Protein AF-A0A929XU20-F1 (afdb_monomer)

Sequence (86 aa):
MRRKGMQEGTKEIIFHILRRESANSPSYWQKIPYLCRDESETVAFALEKINQDPDYLDLNGKKVGKIRWQRSCLQKKCGACAMVIN

Nearest PDB structures (foldseek):
  5nzj-assembly1_A  TM=4.267E-01  e=5.751E+00  Leishmania major

Foldseek 3Di:
DDDDDPPWPWDKDWDFDWDDPDPPGDIDTFTFIDTDRDPPDDPVNRLVVLQVDQCRATPVRDGPHRDDAFDDDVPPDPCRRDDDDD

Structure (mmCIF, N/CA/C/O backbone):
data_AF-A0A929XU20-F1
#
_entry.id   AF-A0A929XU20-F1
#
loop_
_atom_site.group_PDB
_atom_site.id
_atom_site.type_symbol
_atom_site.label_atom_id
_atom_site.label_alt_id
_atom_site.label_comp_id
_atom_site.label_asym_id
_atom_site.label_entity_id
_atom_site.label_seq_id
_atom_site.pdbx_PDB_ins_code
_atom_site.Cartn_x
_atom_site.Cartn_y
_atom_site.Cartn_z
_atom_site.occupancy
_atom_site.B_iso_or_equiv
_atom_site.auth_seq_id
_atom_site.auth_comp_id
_atom_site.auth_asym_id
_atom_site.auth_atom_id
_atom_site.pdbx_PDB_model_num
ATOM 1 N N . MET A 1 1 ? -24.950 14.873 25.382 1.00 38.28 1 MET A N 1
ATOM 2 C CA . MET A 1 1 ? -24.917 13.421 25.669 1.00 38.28 1 MET A CA 1
ATOM 3 C C . MET A 1 1 ? -23.469 12.953 25.625 1.00 38.28 1 MET A C 1
ATOM 5 O O . MET A 1 1 ? -22.816 13.145 24.611 1.00 38.28 1 MET A O 1
ATOM 9 N N . ARG A 1 2 ? -22.935 12.455 26.746 1.00 56.22 2 ARG A N 1
ATOM 10 C CA . ARG A 1 2 ? -21.549 11.977 26.887 1.00 56.22 2 ARG A CA 1
ATOM 11 C C . ARG A 1 2 ? -21.519 10.443 26.895 1.00 56.22 2 ARG A C 1
ATOM 13 O O . ARG A 1 2 ? -22.394 9.834 27.500 1.00 56.22 2 ARG A O 1
ATOM 20 N N . ARG A 1 3 ? -20.390 9.924 26.388 1.00 50.84 3 ARG A N 1
ATOM 21 C CA . ARG A 1 3 ? -19.784 8.579 26.513 1.00 50.84 3 ARG A CA 1
ATOM 22 C C . ARG A 1 3 ? -20.105 7.582 25.394 1.00 50.84 3 ARG A C 1
ATOM 24 O O . ARG A 1 3 ? -21.164 6.974 25.381 1.00 50.84 3 ARG A O 1
ATOM 31 N N . LYS A 1 4 ? -19.076 7.264 24.605 1.00 42.84 4 LYS A N 1
ATOM 32 C CA . LYS A 1 4 ? -18.285 6.040 24.820 1.00 42.84 4 LYS A CA 1
ATOM 33 C C . LYS A 1 4 ? -16.859 6.266 24.316 1.00 42.84 4 LYS A C 1
ATOM 35 O O . LYS A 1 4 ? -16.672 6.762 23.213 1.00 42.84 4 LYS A O 1
ATOM 40 N N . GLY A 1 5 ? -15.880 5.996 25.178 1.00 43.53 5 GLY A N 1
ATOM 41 C CA . GLY A 1 5 ? -14.474 5.999 24.796 1.00 43.53 5 GLY A CA 1
ATOM 42 C C . GLY A 1 5 ? -14.233 4.889 23.782 1.00 43.53 5 GLY A C 1
ATOM 43 O O . GLY A 1 5 ? -14.638 3.752 24.022 1.00 43.53 5 GLY A O 1
ATOM 44 N N . MET A 1 6 ? -13.623 5.246 22.655 1.00 47.84 6 MET A N 1
ATOM 45 C CA . MET A 1 6 ? -13.086 4.293 21.696 1.00 47.84 6 MET A CA 1
ATOM 46 C C . MET A 1 6 ? -11.858 3.668 22.362 1.00 47.84 6 MET A C 1
ATOM 48 O O . MET A 1 6 ? -10.850 4.344 22.549 1.00 47.84 6 MET A O 1
ATOM 52 N N . GLN A 1 7 ? -11.965 2.426 22.828 1.00 46.84 7 GLN A N 1
ATOM 53 C CA . GLN A 1 7 ? -10.772 1.655 23.160 1.00 46.84 7 GLN A CA 1
ATOM 54 C C . GLN A 1 7 ? -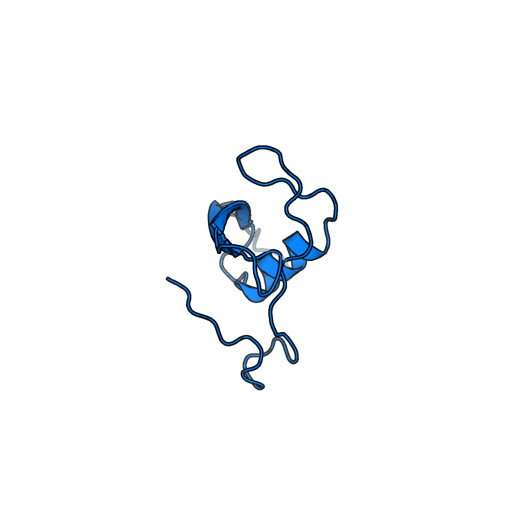10.189 1.187 21.826 1.00 46.84 7 GLN A C 1
ATOM 56 O O . GLN A 1 7 ? -10.700 0.257 21.211 1.00 46.84 7 GLN A O 1
ATOM 61 N N . GLU A 1 8 ? -9.202 1.946 21.351 1.00 52.91 8 GLU A N 1
ATOM 62 C CA . GLU A 1 8 ? -8.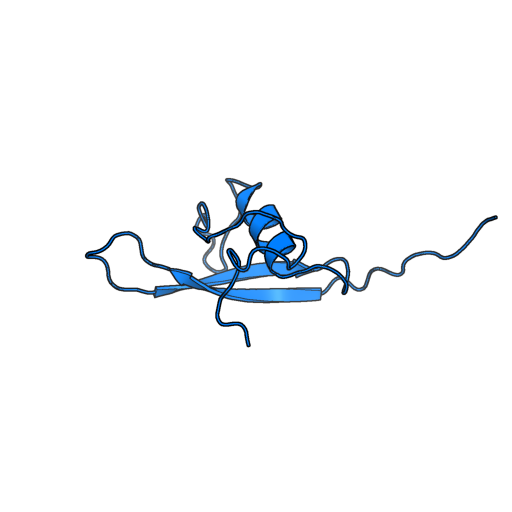436 1.717 20.127 1.00 52.91 8 GLU A CA 1
ATOM 63 C C . GLU A 1 8 ? -7.648 0.408 20.251 1.00 52.91 8 GLU A C 1
ATOM 65 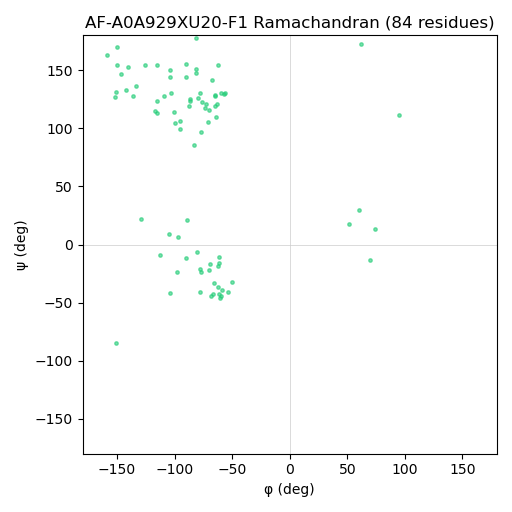O O . GLU A 1 8 ? -6.692 0.306 21.020 1.00 52.91 8 GLU A O 1
ATOM 70 N N . GLY A 1 9 ? -8.061 -0.607 19.497 1.00 61.97 9 GLY A N 1
ATOM 71 C CA . GLY A 1 9 ? -7.253 -1.793 19.255 1.00 61.97 9 GLY A CA 1
ATOM 72 C C . GLY A 1 9 ? -6.293 -1.505 18.111 1.00 61.97 9 GLY A C 1
ATOM 73 O O . GLY A 1 9 ? -6.609 -1.782 16.958 1.00 61.97 9 GLY A O 1
ATOM 74 N N . THR A 1 10 ? -5.133 -0.923 18.406 1.00 81.38 10 THR A N 1
ATOM 75 C CA . THR A 1 10 ? -4.075 -0.771 17.407 1.00 81.38 10 THR A CA 1
ATOM 76 C C . THR A 1 10 ? -3.567 -2.145 16.986 1.00 81.38 10 THR A C 1
ATOM 78 O O . THR A 1 10 ? -3.049 -2.911 17.799 1.00 81.38 10 THR A O 1
ATOM 81 N N . LYS A 1 11 ? -3.709 -2.465 15.699 1.00 92.38 11 LYS A N 1
ATOM 82 C CA . LYS A 1 11 ? -3.254 -3.728 15.120 1.00 92.38 11 LYS A CA 1
ATOM 83 C C . LYS A 1 11 ? -2.156 -3.466 14.108 1.00 92.38 11 LYS A C 1
ATOM 85 O O . LYS A 1 11 ? -2.351 -2.746 13.131 1.00 92.38 11 LYS A O 1
ATOM 90 N N . GLU A 1 12 ? -1.012 -4.094 14.323 1.00 94.25 12 GLU A N 1
ATOM 91 C CA . GLU A 1 12 ? 0.048 -4.118 13.328 1.00 94.25 12 GLU A CA 1
ATOM 92 C C . GLU A 1 12 ? -0.277 -5.166 12.258 1.00 94.25 12 GLU A C 1
ATOM 94 O O . GLU A 1 12 ? -0.558 -6.330 12.555 1.00 94.25 12 GLU A O 1
ATOM 99 N N . ILE A 1 13 ? -0.278 -4.734 11.001 1.00 95.12 13 ILE A N 1
ATOM 100 C CA . ILE A 1 13 ? -0.450 -5.587 9.827 1.00 95.12 13 ILE A CA 1
ATOM 101 C C . ILE A 1 13 ? 0.711 -5.362 8.866 1.00 95.12 13 ILE A C 1
ATOM 103 O O . ILE A 1 13 ? 1.318 -4.294 8.837 1.00 95.12 13 ILE A O 1
ATOM 107 N N . ILE A 1 14 ? 1.011 -6.366 8.047 1.00 97.62 14 ILE A N 1
ATOM 108 C CA . ILE A 1 14 ? 2.047 -6.262 7.021 1.00 97.62 14 ILE A CA 1
ATOM 109 C C . ILE A 1 14 ? 1.370 -6.388 5.663 1.00 97.62 14 ILE A C 1
ATOM 111 O O . ILE A 1 14 ? 0.874 -7.453 5.300 1.00 97.62 14 ILE A O 1
ATOM 115 N N . PHE A 1 15 ? 1.380 -5.308 4.888 1.00 97.69 15 PHE A N 1
ATOM 116 C CA . PHE A 1 15 ? 0.958 -5.362 3.497 1.00 97.69 15 PHE A CA 1
ATOM 117 C C . PHE A 1 15 ? 2.052 -6.005 2.654 1.00 97.69 15 PHE A C 1
ATOM 119 O O . PHE A 1 15 ? 3.177 -5.510 2.598 1.00 97.69 15 PHE A O 1
ATOM 126 N N . HIS A 1 16 ? 1.714 -7.085 1.957 1.00 98.06 16 HIS A N 1
ATOM 127 C CA . HIS A 1 16 ? 2.523 -7.610 0.865 1.00 98.06 16 HIS A CA 1
ATOM 128 C C . HIS A 1 16 ? 1.967 -7.040 -0.438 1.00 98.06 16 HIS A C 1
ATOM 130 O O . HIS A 1 16 ? 0.892 -7.435 -0.879 1.00 98.06 16 HIS A O 1
ATOM 136 N N . ILE A 1 17 ? 2.678 -6.087 -1.041 1.00 97.75 17 ILE A N 1
ATOM 137 C CA . ILE A 1 17 ? 2.249 -5.438 -2.287 1.00 97.75 17 ILE A CA 1
ATOM 138 C C . ILE A 1 17 ? 3.154 -5.889 -3.427 1.00 97.75 17 ILE A C 1
ATOM 140 O O . ILE A 1 17 ? 4.379 -5.785 -3.328 1.00 97.75 17 ILE A O 1
ATOM 144 N N . LEU A 1 18 ? 2.556 -6.365 -4.522 1.00 97.38 18 LEU A N 1
ATOM 145 C CA . LEU A 1 18 ? 3.284 -6.697 -5.741 1.00 97.38 18 LEU A CA 1
ATOM 146 C C . LEU A 1 18 ? 3.690 -5.399 -6.446 1.00 97.38 18 LEU A C 1
ATOM 148 O O . LEU A 1 18 ? 2.845 -4.595 -6.842 1.00 97.38 18 LEU A O 1
ATOM 152 N N . ARG A 1 19 ? 4.994 -5.176 -6.580 1.00 96.44 19 ARG A N 1
ATOM 153 C CA . ARG A 1 19 ? 5.590 -3.968 -7.151 1.00 96.44 19 ARG A CA 1
ATOM 154 C C . ARG A 1 19 ? 6.326 -4.291 -8.438 1.00 96.44 19 ARG A C 1
ATOM 156 O O . ARG A 1 19 ? 6.796 -5.404 -8.660 1.00 96.44 19 ARG A O 1
ATOM 163 N N . ARG A 1 20 ? 6.431 -3.270 -9.281 1.00 95.38 20 ARG A N 1
ATOM 164 C CA . ARG A 1 20 ? 7.194 -3.276 -10.523 1.00 95.38 20 ARG A CA 1
ATOM 165 C C . ARG A 1 20 ? 7.666 -1.852 -10.796 1.00 95.38 20 ARG A C 1
ATOM 167 O O . ARG A 1 20 ? 6.864 -0.924 -10.699 1.00 95.38 20 ARG A O 1
ATOM 174 N N . GLU A 1 21 ? 8.944 -1.668 -11.104 1.00 92.12 21 GLU A N 1
ATOM 175 C CA . GLU A 1 21 ? 9.518 -0.338 -11.348 1.00 92.12 21 GLU A CA 1
ATOM 176 C C . GLU A 1 21 ? 9.167 0.176 -12.749 1.00 92.12 21 GLU A C 1
ATOM 178 O O . GLU A 1 21 ? 8.812 1.343 -12.923 1.00 92.12 21 GLU A O 1
ATOM 183 N N . SER A 1 22 ? 9.214 -0.707 -13.749 1.00 93.81 22 SER A N 1
ATOM 184 C CA . SER A 1 22 ? 8.918 -0.377 -15.145 1.00 93.81 22 SER A CA 1
ATOM 185 C C . SER A 1 22 ? 8.342 -1.573 -15.903 1.00 93.81 22 SER A C 1
ATOM 187 O O . SER A 1 22 ? 8.391 -2.707 -15.434 1.00 93.81 22 SER A O 1
ATOM 189 N N . ALA A 1 23 ? 7.841 -1.346 -17.118 1.00 92.25 23 ALA A N 1
ATOM 190 C CA . ALA A 1 23 ? 7.322 -2.407 -17.986 1.00 92.25 23 ALA A CA 1
ATOM 191 C C . ALA A 1 23 ? 8.363 -3.476 -18.381 1.00 92.25 23 ALA A C 1
ATOM 193 O O . ALA A 1 23 ? 7.970 -4.519 -18.897 1.00 92.25 23 ALA A O 1
ATOM 194 N N . ASN A 1 24 ? 9.651 -3.247 -18.102 1.00 95.38 24 ASN A N 1
ATOM 195 C CA . ASN A 1 24 ? 10.743 -4.183 -18.382 1.00 95.38 24 ASN A CA 1
ATOM 196 C C . ASN A 1 24 ? 11.383 -4.758 -17.107 1.00 95.38 24 ASN A C 1
ATOM 198 O O . ASN A 1 24 ? 12.184 -5.680 -17.200 1.00 95.38 24 ASN A O 1
ATOM 202 N N . SER A 1 25 ? 11.041 -4.255 -15.914 1.00 96.06 25 SER A N 1
ATOM 203 C CA . SER A 1 25 ? 11.603 -4.777 -14.663 1.00 96.06 25 SER A CA 1
ATOM 204 C C . SER A 1 25 ? 10.870 -6.051 -14.220 1.00 96.06 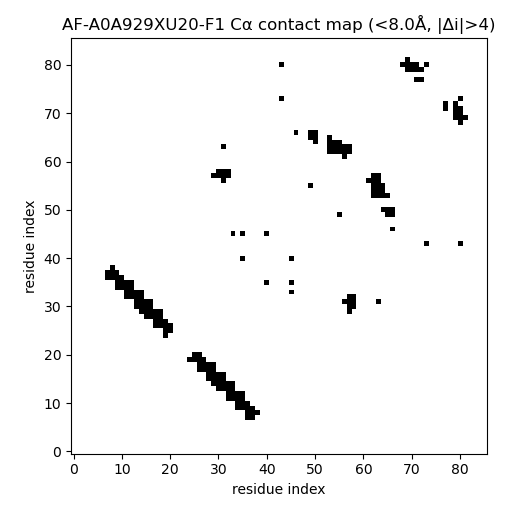25 SER A C 1
ATOM 206 O O . SER A 1 25 ? 9.665 -6.177 -14.484 1.00 96.06 25 SER A O 1
ATOM 208 N N . PRO A 1 26 ? 11.532 -6.976 -13.502 1.00 96.56 26 PRO A N 1
ATOM 209 C CA . PRO A 1 26 ? 10.832 -8.049 -12.807 1.00 96.56 26 PRO A CA 1
ATOM 210 C C . PRO A 1 26 ? 9.894 -7.471 -11.739 1.00 96.56 26 PRO A C 1
ATOM 212 O O . PRO A 1 26 ? 10.093 -6.355 -11.241 1.00 96.56 26 PRO A O 1
ATOM 215 N N . SER A 1 27 ? 8.847 -8.222 -11.406 1.00 97.19 27 SER A N 1
ATOM 216 C CA . SER A 1 27 ? 7.989 -7.908 -10.267 1.00 97.19 27 SER A CA 1
ATOM 217 C C . SER A 1 27 ? 8.610 -8.410 -8.966 1.00 97.19 27 SER A C 1
ATOM 219 O O . SER A 1 27 ? 9.239 -9.466 -8.953 1.00 97.19 27 SER A O 1
ATOM 221 N N . TYR A 1 28 ? 8.380 -7.702 -7.867 1.00 96.44 28 TYR A N 1
ATOM 222 C CA . TYR A 1 28 ? 8.840 -8.096 -6.538 1.00 96.44 28 TYR A CA 1
ATOM 223 C C . TYR A 1 28 ? 7.776 -7.797 -5.482 1.00 96.44 28 TYR A C 1
ATOM 225 O O . TYR A 1 28 ? 6.964 -6.888 -5.643 1.00 96.44 28 TYR A O 1
ATOM 233 N N . TRP A 1 29 ? 7.779 -8.550 -4.387 1.00 97.31 29 TRP A N 1
ATOM 234 C CA . TRP A 1 29 ? 6.922 -8.265 -3.239 1.00 97.31 29 TRP A CA 1
ATOM 235 C C . TRP A 1 29 ? 7.615 -7.284 -2.303 1.00 97.31 29 TRP A C 1
ATOM 237 O O . TRP A 1 29 ? 8.724 -7.545 -1.839 1.00 97.31 29 TRP A O 1
ATOM 247 N N . GLN A 1 30 ? 6.951 -6.174 -1.996 1.00 97.81 30 GLN A N 1
ATOM 248 C CA . GLN A 1 30 ? 7.385 -5.257 -0.949 1.00 97.81 30 GLN A CA 1
ATOM 249 C C . GLN A 1 30 ? 6.517 -5.455 0.292 1.00 97.81 30 GLN A C 1
ATOM 251 O O . GLN A 1 30 ? 5.290 -5.470 0.190 1.00 97.81 30 GLN A O 1
ATOM 256 N N . LYS A 1 31 ? 7.162 -5.614 1.451 1.00 98.38 31 LYS A N 1
ATOM 257 C CA . LYS A 1 31 ? 6.496 -5.804 2.743 1.00 98.38 31 LYS A CA 1
ATOM 258 C C . LYS A 1 31 ? 6.476 -4.489 3.511 1.00 98.38 31 LYS A C 1
ATOM 260 O O . LYS A 1 31 ? 7.536 -3.992 3.881 1.00 98.38 31 LYS A O 1
ATOM 265 N N . ILE A 1 32 ? 5.292 -3.933 3.730 1.00 98.19 32 ILE A N 1
ATOM 266 C CA . ILE A 1 32 ? 5.112 -2.602 4.316 1.00 98.19 32 ILE A CA 1
ATOM 267 C C . ILE A 1 32 ? 4.361 -2.762 5.642 1.00 98.19 32 ILE A C 1
ATOM 269 O O . ILE A 1 32 ? 3.211 -3.212 5.610 1.00 98.19 32 ILE A O 1
ATOM 273 N N . PRO A 1 33 ? 4.981 -2.444 6.793 1.00 97.50 33 PRO A N 1
ATOM 274 C CA . PRO A 1 33 ? 4.279 -2.471 8.071 1.00 97.50 33 PRO A CA 1
ATOM 275 C C . PRO A 1 33 ? 3.227 -1.362 8.087 1.00 97.50 33 PRO A C 1
ATOM 277 O O . PRO A 1 33 ? 3.471 -0.277 7.568 1.00 97.50 33 PRO A O 1
ATOM 280 N N . TYR A 1 34 ? 2.059 -1.609 8.666 1.00 96.50 34 TYR A N 1
ATOM 281 C CA . TYR A 1 34 ? 1.006 -0.612 8.834 1.00 96.50 34 TYR A CA 1
ATOM 282 C C . TYR A 1 34 ? 0.315 -0.796 10.178 1.00 96.50 34 TYR A C 1
ATOM 284 O O . TYR A 1 34 ? -0.069 -1.905 10.546 1.00 96.50 34 TYR A O 1
ATOM 292 N N . LEU A 1 35 ? 0.140 0.309 10.898 1.00 95.25 35 LEU A N 1
ATOM 293 C CA . LEU A 1 35 ? 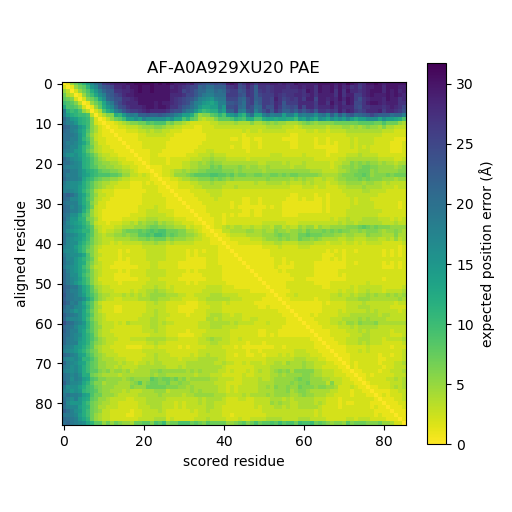-0.578 0.328 12.162 1.00 95.25 35 LEU A CA 1
ATOM 294 C C . LEU A 1 35 ? -2.034 0.721 11.905 1.00 95.25 35 LEU A C 1
ATOM 296 O O . LEU A 1 35 ? -2.346 1.903 11.767 1.00 95.25 35 LEU A O 1
ATOM 300 N N . CYS A 1 36 ? -2.909 -0.277 11.851 1.00 93.88 36 CYS A N 1
ATOM 301 C CA . CYS A 1 36 ? -4.349 -0.080 11.766 1.00 93.88 36 CYS A CA 1
ATOM 302 C C . CYS A 1 36 ? -4.863 0.408 13.124 1.00 93.88 36 CYS A C 1
ATOM 304 O O . CYS A 1 36 ? -4.649 -0.267 14.133 1.00 93.88 36 CYS A O 1
ATOM 306 N N . ARG A 1 37 ? -5.484 1.589 13.170 1.00 91.06 37 ARG A N 1
ATOM 307 C CA . ARG A 1 37 ? -5.971 2.195 14.423 1.00 91.06 37 ARG A CA 1
ATOM 308 C C . ARG A 1 37 ? -7.457 1.944 14.643 1.00 91.06 37 ARG A C 1
ATOM 310 O O . ARG A 1 37 ? -7.915 1.976 15.781 1.00 91.06 37 ARG A O 1
ATOM 317 N N . ASP A 1 38 ? -8.185 1.696 13.561 1.00 91.50 38 ASP A N 1
ATOM 318 C CA . ASP A 1 38 ? -9.625 1.465 13.556 1.00 91.50 38 ASP A CA 1
ATOM 319 C C . ASP A 1 38 ? -9.959 0.284 12.631 1.00 91.50 38 ASP A C 1
ATOM 321 O O . ASP A 1 38 ? -9.572 0.255 11.465 1.00 91.50 38 ASP A O 1
ATOM 325 N N . GLU A 1 39 ? -10.701 -0.705 13.137 1.00 87.56 39 GLU A N 1
ATOM 326 C CA . GLU A 1 39 ? -11.102 -1.896 12.373 1.00 87.56 39 GLU A CA 1
ATOM 327 C C . GLU A 1 39 ? -11.982 -1.576 11.151 1.00 87.56 39 GLU A C 1
ATOM 329 O O . GLU A 1 39 ? -12.102 -2.397 10.241 1.00 87.56 39 GLU A O 1
ATOM 334 N N . SER A 1 40 ? -12.587 -0.387 11.105 1.00 90.50 40 SER A N 1
ATOM 335 C CA . SER A 1 40 ? -13.349 0.102 9.954 1.00 90.50 40 SER A CA 1
ATOM 336 C C . SER A 1 40 ? -12.473 0.678 8.831 1.00 90.50 40 SER A C 1
ATOM 338 O O . SER A 1 40 ? -12.988 0.978 7.745 1.00 90.50 40 SER A O 1
ATOM 340 N N . GLU A 1 41 ? -11.157 0.811 9.045 1.00 93.81 41 GLU A N 1
ATOM 341 C CA . GLU A 1 41 ? -10.226 1.261 8.014 1.00 93.81 41 GLU A CA 1
ATOM 342 C C . GLU A 1 41 ? -10.248 0.329 6.798 1.00 93.81 41 GLU A C 1
ATOM 344 O O . GLU A 1 41 ? -10.125 -0.893 6.878 1.00 93.81 41 GLU A O 1
ATOM 349 N N . THR A 1 42 ? -10.378 0.929 5.616 1.00 94.81 42 THR A N 1
ATOM 350 C CA . THR A 1 42 ? -10.348 0.184 4.355 1.00 94.81 42 THR A CA 1
ATOM 351 C C . THR A 1 42 ? -8.925 0.092 3.813 1.00 94.81 42 THR A C 1
ATOM 353 O O . THR A 1 42 ? -8.112 0.991 4.026 1.00 94.81 42 THR A O 1
ATOM 356 N N . VAL A 1 43 ? -8.642 -0.927 2.995 1.00 95.69 43 VAL A N 1
ATOM 357 C CA . VAL A 1 43 ? -7.355 -1.038 2.278 1.00 95.69 43 VAL A CA 1
ATOM 358 C C . VAL A 1 43 ? -7.054 0.230 1.469 1.00 95.69 43 VAL A C 1
ATOM 360 O O . VAL A 1 43 ? -5.939 0.734 1.506 1.00 95.69 43 VAL A O 1
ATOM 363 N N . ALA A 1 44 ? -8.060 0.811 0.808 1.00 96.25 44 ALA A N 1
ATOM 364 C CA . ALA A 1 44 ? -7.913 2.070 0.076 1.00 96.25 44 ALA A CA 1
ATOM 365 C C . ALA A 1 44 ? -7.443 3.232 0.971 1.00 96.25 44 ALA A C 1
ATOM 367 O O . ALA A 1 44 ? -6.620 4.037 0.542 1.00 96.25 44 ALA A O 1
ATOM 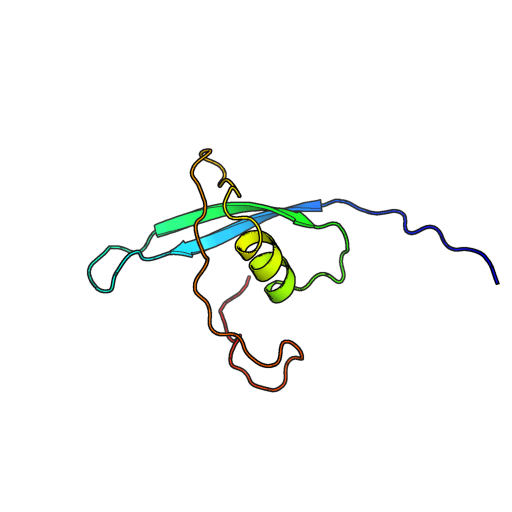368 N N . PHE A 1 45 ? -7.945 3.319 2.206 1.00 95.75 45 PHE A N 1
ATOM 369 C CA . PHE A 1 45 ? -7.526 4.337 3.169 1.00 95.75 45 PHE A CA 1
ATOM 370 C C . PHE A 1 45 ? -6.084 4.115 3.641 1.00 95.75 45 PHE A C 1
ATOM 372 O O . PHE A 1 45 ? -5.296 5.060 3.636 1.00 95.75 45 PHE A O 1
ATOM 379 N N . ALA A 1 46 ? -5.710 2.871 3.954 1.00 96.19 46 ALA A N 1
ATOM 380 C CA . ALA A 1 46 ? -4.343 2.529 4.343 1.00 96.19 46 ALA A CA 1
ATOM 381 C C . ALA A 1 46 ? -3.326 2.866 3.234 1.00 96.19 46 ALA A C 1
ATOM 383 O O . ALA A 1 46 ? -2.302 3.499 3.494 1.00 96.19 46 ALA A O 1
ATOM 384 N N . LEU A 1 47 ? -3.640 2.534 1.974 1.00 97.00 47 LEU A N 1
ATOM 385 C CA . LEU A 1 47 ? -2.798 2.883 0.822 1.00 97.00 47 LEU A CA 1
ATOM 386 C C . LEU A 1 47 ? -2.651 4.401 0.641 1.00 97.00 47 LEU A C 1
ATOM 388 O O . LEU A 1 47 ? -1.575 4.869 0.270 1.00 97.00 47 LEU A O 1
ATOM 392 N N . GLU A 1 48 ? -3.700 5.182 0.913 1.00 96.19 48 GLU A N 1
ATOM 393 C CA . GLU A 1 48 ? -3.611 6.646 0.900 1.00 96.19 48 GLU A CA 1
ATOM 394 C C . GLU A 1 48 ? -2.724 7.184 2.011 1.00 96.19 48 GLU A C 1
ATOM 396 O O . GLU A 1 48 ? -1.918 8.071 1.751 1.00 96.19 48 GLU A O 1
ATOM 401 N N . LYS A 1 49 ? -2.842 6.645 3.227 1.00 96.06 49 LYS A N 1
ATOM 402 C CA . LYS A 1 49 ? -2.008 7.054 4.359 1.00 96.06 49 LYS A CA 1
ATOM 403 C C . LYS A 1 49 ? -0.533 6.808 4.087 1.00 96.06 49 LYS A C 1
ATOM 405 O O . LYS A 1 49 ? 0.263 7.724 4.261 1.00 96.06 49 LYS A O 1
ATOM 410 N N . ILE A 1 50 ? -0.192 5.628 3.572 1.00 97.06 50 ILE A N 1
ATOM 411 C CA . ILE A 1 50 ? 1.184 5.315 3.170 1.00 97.06 50 ILE A CA 1
ATOM 412 C C . ILE A 1 50 ? 1.648 6.268 2.056 1.00 97.06 50 ILE A C 1
ATOM 414 O O . ILE A 1 50 ? 2.753 6.788 2.110 1.00 97.06 50 ILE A O 1
ATOM 418 N N . ASN A 1 51 ? 0.801 6.561 1.062 1.00 96.88 51 ASN A N 1
ATOM 419 C CA . ASN A 1 51 ? 1.151 7.472 -0.036 1.00 96.88 51 ASN A CA 1
ATOM 420 C C . ASN A 1 51 ? 1.264 8.955 0.361 1.00 96.88 51 ASN A C 1
ATOM 422 O O . ASN A 1 51 ? 1.873 9.728 -0.386 1.00 96.88 51 ASN A O 1
ATOM 426 N N . GLN A 1 52 ? 0.635 9.365 1.465 1.00 96.94 52 GLN A N 1
ATOM 427 C CA . GLN A 1 52 ? 0.717 10.724 2.009 1.00 96.94 52 GLN A CA 1
ATOM 428 C C . GLN A 1 52 ? 2.040 10.974 2.738 1.00 96.94 52 GLN A C 1
ATOM 430 O O . GLN A 1 52 ? 2.452 12.128 2.835 1.00 96.94 52 GLN A O 1
ATOM 435 N N . ASP A 1 53 ? 2.701 9.916 3.208 1.00 96.44 53 ASP A N 1
ATOM 436 C CA . ASP A 1 53 ? 3.983 9.986 3.897 1.00 96.44 53 ASP A CA 1
ATOM 437 C C . ASP A 1 53 ? 5.142 9.648 2.932 1.00 96.44 53 ASP A C 1
ATOM 439 O O . ASP A 1 53 ? 5.349 8.485 2.574 1.00 96.44 53 ASP A O 1
ATOM 443 N N . PRO A 1 54 ? 5.915 10.647 2.466 1.00 93.94 54 PRO A N 1
ATOM 444 C CA . PRO A 1 54 ? 7.030 10.414 1.549 1.00 93.94 54 PRO A CA 1
ATOM 445 C C . PRO A 1 54 ? 8.211 9.671 2.193 1.00 93.94 54 PRO A C 1
ATOM 447 O O . PRO A 1 54 ? 9.060 9.147 1.463 1.00 93.94 54 PRO A O 1
ATOM 450 N N . ASP A 1 55 ? 8.274 9.627 3.525 1.00 96.75 55 ASP A N 1
ATOM 451 C CA . ASP A 1 55 ? 9.350 9.007 4.294 1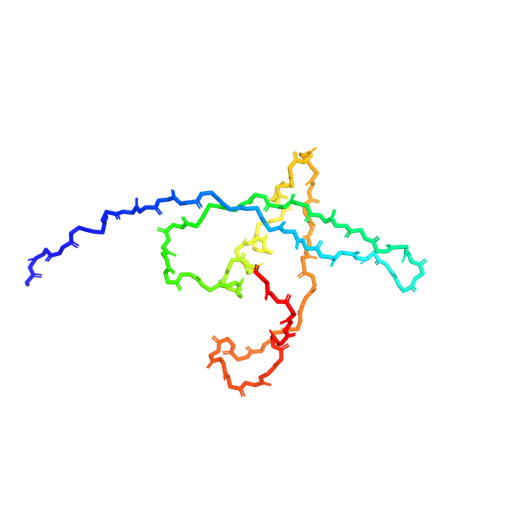.00 96.75 55 ASP A CA 1
ATOM 452 C C . ASP A 1 55 ? 8.932 7.668 4.914 1.00 96.75 55 ASP A C 1
ATOM 454 O O . ASP A 1 55 ? 9.710 7.063 5.652 1.00 96.75 55 ASP A O 1
ATOM 458 N N . TYR A 1 56 ? 7.756 7.149 4.542 1.00 97.44 56 TYR A N 1
ATOM 459 C CA . TYR A 1 56 ? 7.290 5.838 4.977 1.00 97.44 56 TYR A CA 1
ATOM 460 C C . TYR A 1 56 ? 8.296 4.746 4.592 1.00 97.44 56 TYR A C 1
ATOM 462 O O . TYR A 1 56 ? 8.714 4.635 3.429 1.00 97.44 56 TYR A O 1
ATOM 470 N N . LEU A 1 57 ? 8.667 3.916 5.568 1.00 97.88 57 LEU A N 1
ATOM 471 C CA . LEU A 1 57 ? 9.662 2.858 5.412 1.00 97.88 57 LEU A CA 1
ATOM 472 C C . LEU A 1 57 ? 9.006 1.480 5.314 1.00 97.88 57 LEU A C 1
ATOM 474 O O . LEU A 1 57 ? 7.991 1.195 5.949 1.00 97.88 57 LEU A O 1
ATOM 478 N N . ASP A 1 58 ? 9.595 0.617 4.494 1.00 97.69 58 ASP A N 1
ATOM 479 C CA . ASP A 1 58 ? 9.265 -0.801 4.452 1.00 97.69 58 ASP A CA 1
ATOM 480 C C . ASP A 1 58 ? 9.985 -1.584 5.566 1.00 97.69 58 ASP A C 1
ATOM 482 O O . ASP A 1 58 ? 10.779 -1.028 6.328 1.00 97.69 58 ASP A O 1
ATOM 486 N N . LEU A 1 59 ? 9.727 -2.895 5.664 1.00 96.88 59 LEU A N 1
ATOM 487 C CA . LEU A 1 59 ? 10.353 -3.745 6.690 1.00 96.88 59 LEU A CA 1
ATOM 488 C C . LEU A 1 59 ? 11.887 -3.822 6.604 1.00 96.88 59 LEU A C 1
ATOM 490 O O . LEU A 1 59 ? 12.519 -4.258 7.561 1.00 96.88 59 LEU A O 1
ATOM 494 N N . ASN A 1 60 ? 12.490 -3.418 5.486 1.00 96.19 60 ASN A N 1
ATOM 495 C CA . ASN A 1 60 ? 13.942 -3.386 5.317 1.00 96.19 60 ASN A CA 1
ATOM 496 C C . ASN A 1 60 ? 14.522 -1.983 5.573 1.00 96.19 60 ASN A C 1
ATOM 498 O O . ASN A 1 60 ? 15.701 -1.754 5.309 1.00 96.19 60 ASN A O 1
ATOM 502 N N . GLY A 1 61 ? 13.707 -1.025 6.031 1.00 96.62 61 GLY A N 1
ATOM 503 C CA . GLY A 1 61 ? 14.120 0.362 6.244 1.00 96.62 61 GLY A CA 1
ATOM 504 C C . GLY A 1 61 ? 14.290 1.167 4.952 1.00 96.62 61 GLY A C 1
ATOM 505 O O . GLY A 1 61 ? 14.865 2.254 4.981 1.00 96.62 61 GLY A O 1
ATOM 506 N N . LYS A 1 62 ? 13.808 0.668 3.805 1.00 96.38 62 LYS A N 1
ATOM 507 C CA . LYS A 1 62 ? 13.845 1.398 2.531 1.00 96.38 62 LYS A CA 1
ATOM 508 C C . LYS A 1 62 ? 12.568 2.218 2.364 1.00 96.38 62 LYS A C 1
ATOM 510 O O . LYS A 1 62 ? 11.482 1.766 2.716 1.00 96.38 62 LYS A O 1
ATOM 515 N N . LYS A 1 63 ? 12.673 3.408 1.759 1.00 96.94 63 LYS A N 1
ATO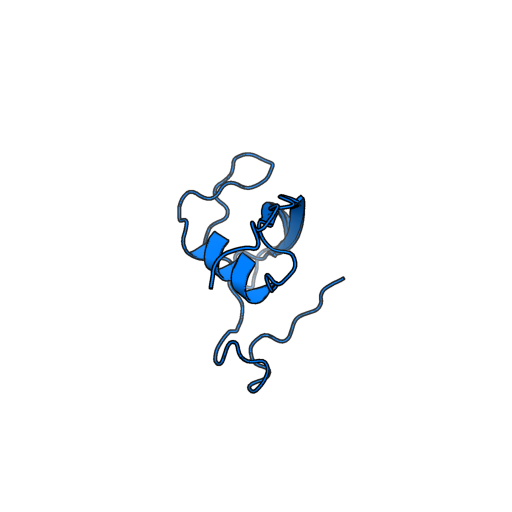M 516 C CA . LYS A 1 63 ? 11.495 4.217 1.405 1.00 96.94 63 LYS A CA 1
ATOM 517 C C . LYS A 1 63 ? 10.538 3.423 0.511 1.00 96.94 63 LYS A C 1
ATOM 519 O O . LYS A 1 63 ? 10.948 2.884 -0.521 1.00 96.94 63 LYS A O 1
ATOM 524 N N . VAL A 1 64 ? 9.255 3.407 0.869 1.00 96.94 64 VAL A N 1
ATOM 525 C CA . VAL A 1 64 ? 8.206 2.693 0.118 1.00 96.94 64 VAL A CA 1
ATOM 526 C C . VAL A 1 64 ? 7.985 3.301 -1.273 1.00 96.94 64 VAL A C 1
ATOM 528 O O . VAL A 1 64 ? 7.676 2.589 -2.240 1.00 96.94 64 VAL A O 1
ATOM 531 N N . GLY A 1 65 ? 8.153 4.623 -1.385 1.00 95.00 65 GLY A N 1
ATOM 532 C CA . GLY A 1 65 ? 7.767 5.395 -2.564 1.00 95.00 65 GLY A CA 1
ATOM 533 C C . GLY A 1 65 ? 6.258 5.324 -2.834 1.00 95.00 65 GLY A C 1
ATOM 534 O O . GLY A 1 65 ? 5.531 4.549 -2.218 1.00 95.00 65 GLY A O 1
ATOM 535 N N . LYS A 1 66 ? 5.755 6.103 -3.797 1.00 95.62 66 LYS A N 1
ATOM 536 C CA . LYS A 1 66 ? 4.315 6.073 -4.101 1.00 95.62 66 LYS A CA 1
ATOM 537 C C . LYS A 1 66 ? 3.877 4.701 -4.617 1.00 95.62 66 LYS A C 1
ATOM 539 O O . LYS A 1 66 ? 4.336 4.240 -5.665 1.00 95.62 66 LYS A O 1
ATOM 544 N N . ILE A 1 67 ? 2.935 4.088 -3.911 1.00 96.75 67 ILE A N 1
ATOM 545 C CA . ILE A 1 67 ? 2.193 2.912 -4.349 1.00 96.75 67 ILE A CA 1
ATOM 546 C C . ILE A 1 67 ? 1.256 3.360 -5.470 1.00 96.75 67 ILE A C 1
ATOM 548 O O . ILE A 1 67 ? 0.355 4.176 -5.262 1.00 96.75 67 ILE A O 1
ATOM 552 N N . ARG A 1 68 ? 1.478 2.841 -6.680 1.00 94.94 68 ARG A N 1
ATOM 553 C CA . ARG A 1 68 ? 0.635 3.120 -7.847 1.00 94.94 68 ARG A CA 1
ATOM 554 C C . ARG A 1 68 ? -0.526 2.131 -7.877 1.00 94.94 68 ARG A C 1
ATOM 556 O O . ARG A 1 68 ? -0.303 0.932 -7.987 1.00 94.94 68 ARG A O 1
ATOM 563 N N . TRP A 1 69 ? -1.746 2.646 -7.811 1.00 95.44 69 TRP A N 1
ATOM 564 C CA . TRP A 1 69 ? -2.988 1.888 -7.941 1.00 95.44 69 TRP A CA 1
ATOM 565 C C . TRP A 1 69 ? -4.065 2.791 -8.549 1.00 95.44 69 TRP A C 1
ATOM 567 O O . TRP A 1 69 ? -3.980 4.019 -8.458 1.00 95.44 69 TRP A O 1
ATOM 577 N N . GLN A 1 70 ? -5.060 2.200 -9.206 1.00 95.56 70 GLN A N 1
ATOM 578 C CA . GLN A 1 70 ? -6.176 2.962 -9.758 1.00 95.56 70 GLN A CA 1
ATOM 579 C C . GLN A 1 70 ? -7.168 3.325 -8.644 1.00 95.56 70 GLN A C 1
ATOM 581 O O . GLN A 1 70 ? -7.579 2.484 -7.849 1.00 95.56 70 GLN A O 1
ATOM 586 N N . ARG A 1 71 ? -7.555 4.601 -8.575 1.00 94.44 71 ARG A N 1
ATOM 587 C CA . ARG A 1 71 ? -8.495 5.140 -7.581 1.00 94.44 71 ARG A CA 1
ATOM 588 C C . ARG A 1 71 ? -9.328 6.260 -8.182 1.00 94.44 71 ARG A C 1
ATOM 590 O O . ARG A 1 71 ? -8.849 7.005 -9.030 1.00 94.44 71 ARG A O 1
ATOM 597 N N . SER A 1 72 ? -10.574 6.377 -7.731 1.00 95.56 72 SER A N 1
ATOM 598 C CA . SER A 1 72 ? -11.476 7.458 -8.143 1.00 95.56 72 SER A CA 1
ATOM 599 C C . SER A 1 72 ? -12.484 7.787 -7.036 1.00 95.56 72 SER A C 1
ATOM 601 O O . SER A 1 72 ? -12.209 8.657 -6.219 1.00 95.56 72 SER A O 1
ATOM 603 N N . CYS A 1 73 ? -13.612 7.073 -6.935 1.00 94.12 73 CYS A N 1
ATOM 604 C CA . CYS A 1 73 ? -14.720 7.507 -6.069 1.00 94.12 73 CYS A CA 1
ATOM 605 C C . CYS A 1 73 ? -14.545 7.248 -4.561 1.00 94.12 73 CYS A C 1
ATOM 607 O O . CYS A 1 73 ? -15.266 7.849 -3.777 1.00 94.12 73 CYS A O 1
ATOM 609 N N . LEU A 1 74 ? -13.679 6.306 -4.152 1.00 92.88 74 LEU A N 1
ATOM 610 C CA . LEU A 1 74 ? -13.481 5.861 -2.752 1.00 92.88 74 LEU A CA 1
ATOM 611 C C . LEU A 1 74 ? -14.757 5.462 -1.979 1.00 92.88 74 LEU A C 1
ATOM 613 O O . LEU A 1 74 ? -14.745 5.348 -0.760 1.00 92.88 74 LEU A O 1
ATOM 617 N N . GLN A 1 75 ? -15.853 5.205 -2.689 1.00 93.06 75 GLN A N 1
ATOM 618 C CA . GLN A 1 75 ? -17.171 4.899 -2.123 1.00 93.06 75 GLN A CA 1
ATOM 619 C C . GLN A 1 75 ? -17.776 3.627 -2.735 1.00 93.06 75 GLN A C 1
ATOM 621 O O . GLN A 1 75 ? -18.987 3.440 -2.718 1.00 93.06 75 GLN A O 1
ATOM 626 N N . LYS A 1 76 ? -16.928 2.754 -3.303 1.00 91.38 76 LYS A N 1
ATOM 627 C CA . LYS A 1 76 ? -17.311 1.449 -3.882 1.00 91.38 76 LYS A CA 1
ATOM 628 C C . LYS A 1 76 ? -18.317 1.534 -5.047 1.00 91.38 76 LYS A C 1
ATOM 630 O O . LYS A 1 76 ? -19.092 0.612 -5.258 1.00 91.38 76 LYS A O 1
ATOM 635 N N . LYS A 1 77 ? -18.292 2.628 -5.822 1.00 95.00 77 LYS A N 1
ATOM 636 C CA . LYS A 1 77 ? -19.191 2.844 -6.975 1.00 95.00 77 LYS A CA 1
ATOM 637 C C . LYS A 1 77 ? -18.528 2.636 -8.338 1.00 95.00 77 LYS A C 1
ATOM 639 O O . LYS A 1 77 ? -19.136 2.069 -9.231 1.00 95.00 77 LYS A O 1
ATOM 644 N N . CYS A 1 78 ? -17.292 3.108 -8.514 1.00 96.50 78 CYS A N 1
ATOM 645 C CA . CYS A 1 78 ? -16.667 3.216 -9.840 1.00 96.50 78 CYS A CA 1
ATOM 646 C C . CYS A 1 78 ? -15.866 1.990 -10.301 1.00 96.50 78 CYS A C 1
ATOM 648 O O . CYS A 1 78 ? -15.390 1.982 -11.427 1.00 96.50 78 CYS A O 1
ATOM 650 N N . GLY A 1 79 ? -15.576 1.025 -9.426 1.00 94.06 79 GLY A N 1
ATOM 651 C CA . GLY A 1 79 ? -14.732 -0.133 -9.760 1.00 94.06 79 GLY A CA 1
ATOM 652 C C . GLY A 1 79 ? -13.237 0.153 -9.994 1.00 94.06 79 GLY A C 1
ATOM 653 O O . GLY A 1 79 ? -12.450 -0.779 -9.950 1.00 94.06 79 GLY A O 1
ATOM 654 N N . ALA A 1 80 ? -12.812 1.413 -10.156 1.00 96.44 80 ALA A N 1
ATOM 655 C CA . ALA A 1 80 ? -11.401 1.778 -10.375 1.00 96.44 80 ALA A CA 1
ATOM 656 C C . ALA A 1 80 ? -10.407 1.164 -9.367 1.00 96.44 80 ALA A C 1
ATOM 658 O O . ALA A 1 80 ? -9.283 0.867 -9.733 1.00 96.44 80 ALA A O 1
ATOM 659 N N . CYS A 1 81 ? -10.809 0.956 -8.111 1.00 95.50 81 CYS A N 1
ATOM 660 C CA . CYS A 1 81 ? -9.964 0.347 -7.081 1.00 95.50 81 CYS A CA 1
ATOM 661 C C . CYS A 1 81 ? -10.051 -1.187 -7.011 1.00 95.50 81 CYS A C 1
ATOM 663 O O . CYS A 1 81 ? -9.764 -1.761 -5.962 1.00 95.50 81 CYS A O 1
ATO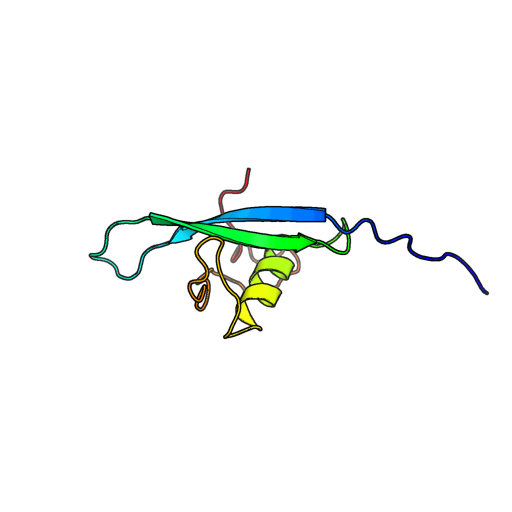M 665 N N . ALA A 1 82 ? -10.498 -1.852 -8.077 1.00 96.00 82 ALA A N 1
ATOM 666 C CA . ALA A 1 82 ? -10.513 -3.306 -8.147 1.00 96.00 82 ALA A CA 1
ATOM 667 C C . ALA A 1 82 ? -9.079 -3.858 -8.113 1.00 96.00 82 ALA A C 1
ATOM 669 O O . ALA A 1 82 ? -8.211 -3.432 -8.873 1.00 96.00 82 ALA A O 1
ATOM 670 N N . MET A 1 83 ? -8.837 -4.804 -7.210 1.00 96.38 83 MET A N 1
ATOM 671 C CA . MET A 1 83 ? -7.555 -5.482 -7.023 1.00 96.38 83 MET A CA 1
ATOM 672 C C . MET A 1 83 ? -7.782 -6.814 -6.299 1.00 96.38 83 MET A C 1
ATOM 674 O O . MET A 1 83 ? -8.837 -7.023 -5.700 1.00 96.38 83 MET A O 1
ATOM 678 N N . VAL A 1 84 ? -6.797 -7.709 -6.350 1.00 96.94 84 VAL A N 1
ATOM 679 C CA . VAL A 1 84 ? -6.836 -8.991 -5.633 1.00 96.94 84 VAL A CA 1
ATOM 680 C C . VAL A 1 84 ? -6.304 -8.782 -4.214 1.00 96.94 84 VAL A C 1
ATOM 682 O O . VAL A 1 84 ? -5.189 -8.293 -4.047 1.00 96.94 84 VAL A O 1
ATOM 685 N N . ILE A 1 85 ? -7.107 -9.129 -3.207 1.00 94.88 85 ILE A N 1
ATOM 686 C CA . ILE A 1 85 ? -6.807 -8.977 -1.773 1.00 94.88 85 ILE A CA 1
ATOM 687 C C . ILE A 1 85 ? -7.167 -10.299 -1.082 1.00 94.88 85 ILE A C 1
ATOM 689 O O . ILE A 1 85 ? -8.218 -10.859 -1.394 1.00 94.88 85 ILE A O 1
ATOM 693 N N . ASN A 1 86 ? -6.307 -10.783 -0.178 1.00 91.31 86 ASN A N 1
ATOM 694 C CA . ASN A 1 86 ? -6.501 -11.996 0.627 1.00 91.31 86 ASN A CA 1
ATOM 695 C C . ASN A 1 86 ? -6.328 -11.694 2.114 1.00 91.31 86 ASN A C 1
ATOM 697 O O . ASN A 1 86 ? -5.354 -10.976 2.434 1.00 91.31 86 ASN A O 1
#

Secondary structure (DSSP, 8-state):
----------EEEEEEEEE-SSTTSPPEEEEEEEEE--TT--HHHHHHHHHH-TT-B-TTS-B--------S-SSSSS-TT-----

Solvent-accessible surface area (backbone atoms only — not comparable to full-atom values): 5822 Å² total; per-residue (Å²): 141,86,88,80,84,80,81,69,67,70,40,81,45,70,46,76,42,86,42,63,90,46,102,84,48,73,73,46,77,46,49,32,65,44,76,42,57,51,92,84,66,45,72,71,55,54,55,48,55,52,54,71,40,82,77,40,49,26,78,85,71,44,67,62,60,78,78,86,75,58,73,75,72,90,70,90,75,71,65,51,66,70,75,92,84,134

Radius of gyration: 15.37 Å; Cα contacts (8 Å, |Δi|>4): 100; chains: 1; bounding box: 39×25×45 Å

Mean predicted aligned error: 5.98 Å

pLDDT: mean 90.47, std 14.55, range [38.28, 98.38]